Protein AF-A0A955XZY5-F1 (afdb_monomer_lite)

Radius of gyration: 14.45 Å; chains: 1; bounding box: 30×29×42 Å

Foldseek 3Di:
DDPQDPVAVVVVVLLVCVLVVNPVSLVVVCVVCLVLLLVLLVVLCVVVVHDDDSVRSNVVSVVLSVVCPPPSNVVSVPDRPPDHPSVVSSVSSNVSNVVVVVVVD

Sequence (105 aa):
MTCANERYALDLCLIEDCVHGSAQAWAELVSRHELDVFYALRNAFRVHHVHATEDLLSELQAEIFFRLVRNDFRRLRKFDGRCSLKHWLKVVSSNFVIDYLRKKR

pLDDT: mean 92.9, std 11.77, range [37.69, 98.38]

Secondary structure (DSSP, 8-state):
-----GGGHHHHHHHHHHHTT-HHHHHHHHHHHHHHHHHHHHHHHHHTT----HHHHHHHHHHHHHHHHTTTTTTGGG--SSS-HHHHHHHHHHHHHHHHHHHT-

Structure (mmCIF, N/CA/C/O backbone):
data_AF-A0A955XZY5-F1
#
_entry.id   AF-A0A955XZY5-F1
#
loop_
_atom_site.group_PDB
_atom_site.id
_atom_site.type_symbol
_atom_site.label_atom_id
_atom_site.label_alt_id
_atom_site.label_comp_id
_atom_site.label_asym_id
_atom_site.label_entity_id
_atom_site.label_seq_id
_atom_site.pdbx_PDB_ins_code
_atom_site.Cartn_x
_atom_site.Cartn_y
_atom_site.Cartn_z
_atom_site.occupancy
_atom_site.B_iso_or_equiv
_atom_site.auth_seq_id
_atom_site.auth_comp_id
_atom_site.auth_asym_id
_atom_site.auth_atom_id
_atom_site.pdbx_PDB_model_num
ATOM 1 N N . MET A 1 1 ? -17.885 -18.753 15.515 1.00 37.69 1 MET A N 1
ATOM 2 C CA . MET A 1 1 ? -17.137 -17.586 16.022 1.00 37.69 1 MET A CA 1
ATOM 3 C C . MET A 1 1 ? -15.668 -17.991 16.079 1.00 37.69 1 MET A C 1
ATOM 5 O O . MET A 1 1 ? -15.194 -18.469 17.096 1.00 37.69 1 MET A O 1
ATOM 9 N N . THR A 1 2 ? -14.999 -18.003 14.927 1.00 40.59 2 THR A N 1
ATOM 10 C CA . THR A 1 2 ? -13.598 -18.433 14.807 1.00 40.59 2 THR A CA 1
ATOM 11 C C . THR A 1 2 ? -12.702 -17.340 15.363 1.00 40.59 2 THR A C 1
ATOM 13 O O . THR A 1 2 ? -12.831 -16.196 14.935 1.00 40.59 2 THR A O 1
ATOM 16 N N . CYS A 1 3 ? -11.840 -17.699 16.315 1.00 41.38 3 CYS A N 1
ATOM 17 C CA . CYS A 1 3 ? -10.792 -16.859 16.884 1.00 41.38 3 CYS A CA 1
ATOM 18 C C . CYS A 1 3 ? -10.101 -16.062 15.771 1.00 41.38 3 CYS A C 1
ATOM 20 O O . CYS A 1 3 ? -9.369 -16.628 14.957 1.00 41.38 3 CYS A O 1
ATOM 22 N N . ALA A 1 4 ? -10.406 -14.766 15.688 1.00 51.31 4 ALA A N 1
ATOM 23 C CA . ALA A 1 4 ? -9.740 -13.864 14.768 1.00 51.31 4 ALA A CA 1
ATOM 24 C C . ALA A 1 4 ? -8.248 -13.845 15.122 1.00 51.31 4 ALA A C 1
ATOM 26 O O . ALA A 1 4 ? -7.873 -13.865 16.291 1.00 51.31 4 ALA A O 1
ATOM 27 N N . ASN A 1 5 ? -7.408 -13.894 14.098 1.00 60.53 5 ASN A N 1
ATOM 28 C CA . ASN A 1 5 ? -5.977 -14.139 14.183 1.00 60.53 5 ASN A CA 1
ATOM 29 C C . ASN A 1 5 ? -5.262 -13.056 15.026 1.00 60.53 5 ASN A C 1
ATOM 31 O O . ASN A 1 5 ? -4.897 -12.004 14.502 1.00 60.53 5 ASN A O 1
ATOM 35 N N . GLU A 1 6 ? -5.054 -13.306 16.326 1.00 66.88 6 GLU A N 1
ATOM 36 C CA . GLU A 1 6 ? -4.495 -12.340 17.298 1.00 66.88 6 GLU A CA 1
ATOM 37 C C . GLU A 1 6 ? -3.148 -11.749 16.856 1.00 66.88 6 GLU A C 1
ATOM 39 O O . GLU A 1 6 ? -2.823 -10.605 17.169 1.00 66.88 6 GLU A O 1
ATOM 44 N N . ARG A 1 7 ? -2.381 -12.504 16.057 1.00 82.75 7 ARG A N 1
ATOM 45 C CA . ARG A 1 7 ? -1.050 -12.117 15.569 1.00 82.75 7 ARG A CA 1
ATOM 46 C C . ARG A 1 7 ? -1.033 -10.787 14.807 1.00 82.75 7 ARG A C 1
ATOM 48 O O . ARG A 1 7 ? -0.011 -10.107 14.834 1.00 82.75 7 ARG A O 1
ATOM 55 N N . TYR A 1 8 ? -2.127 -10.425 14.135 1.00 91.19 8 TYR A N 1
ATOM 56 C CA . TYR A 1 8 ? -2.237 -9.181 13.362 1.00 91.19 8 TYR A CA 1
ATOM 57 C C . TYR A 1 8 ? -3.440 -8.339 13.799 1.00 91.19 8 TYR A C 1
ATOM 59 O O . TYR A 1 8 ? -3.984 -7.570 13.012 1.00 91.19 8 TYR A O 1
ATOM 67 N N . ALA A 1 9 ? -3.847 -8.459 15.068 1.00 90.38 9 ALA A N 1
ATOM 68 C CA . ALA A 1 9 ? -4.946 -7.677 15.629 1.00 90.38 9 ALA A CA 1
ATOM 69 C C . ALA A 1 9 ? -4.716 -6.161 15.496 1.00 90.38 9 ALA A C 1
ATOM 71 O O . ALA A 1 9 ? -5.649 -5.433 15.185 1.00 90.38 9 ALA A O 1
ATOM 72 N N . LEU A 1 10 ? -3.472 -5.689 15.644 1.00 94.06 10 LEU A N 1
ATOM 73 C CA . LEU A 1 10 ? -3.134 -4.273 15.449 1.00 94.06 10 LEU A CA 1
ATOM 74 C C . LEU A 1 10 ? -3.355 -3.805 14.004 1.00 94.06 10 LEU A C 1
ATOM 76 O O . LEU A 1 10 ? -3.847 -2.699 13.800 1.00 94.06 10 LEU A O 1
ATOM 80 N N . ASP A 1 11 ? -3.027 -4.641 13.014 1.00 95.38 11 ASP A N 1
ATOM 81 C CA . ASP A 1 11 ? -3.280 -4.332 11.601 1.00 95.38 11 ASP A CA 1
ATOM 82 C C . ASP A 1 11 ? -4.791 -4.255 11.332 1.00 95.38 11 ASP A C 1
ATOM 84 O O . ASP A 1 11 ? -5.253 -3.370 10.614 1.00 95.38 11 ASP A O 1
ATOM 88 N N . LEU A 1 12 ? -5.564 -5.168 11.932 1.00 95.06 12 LEU A N 1
ATOM 89 C CA . LEU A 1 12 ? -7.025 -5.179 11.837 1.00 95.06 12 LEU A CA 1
ATOM 90 C C . LEU A 1 12 ? -7.644 -3.932 12.479 1.00 95.06 12 LEU A C 1
ATOM 92 O O . LEU A 1 12 ? -8.477 -3.299 11.839 1.00 95.06 12 LEU A O 1
ATOM 96 N N . CYS A 1 13 ? -7.212 -3.540 13.682 1.00 95.75 13 CYS A N 1
ATOM 97 C CA . CYS A 1 13 ? -7.684 -2.316 14.337 1.00 95.75 13 CYS A CA 1
ATOM 98 C C . CYS A 1 13 ? -7.354 -1.067 13.512 1.00 95.75 13 CYS A C 1
ATOM 100 O O . CYS A 1 13 ? -8.232 -0.245 13.277 1.00 95.75 13 CYS A O 1
ATOM 102 N N . LEU A 1 14 ? -6.121 -0.957 13.004 1.00 96.50 14 LEU A N 1
ATOM 103 C CA . LEU A 1 14 ? -5.714 0.173 12.164 1.00 96.50 14 LEU A CA 1
ATOM 104 C C . LEU A 1 14 ? -6.585 0.287 10.903 1.00 96.50 14 LEU A C 1
ATOM 106 O O . LEU A 1 14 ? -6.972 1.385 10.503 1.00 96.50 14 LEU A O 1
ATOM 110 N N . ILE A 1 15 ? -6.903 -0.845 10.270 1.00 96.00 15 ILE A N 1
ATOM 111 C CA . ILE A 1 15 ? -7.799 -0.884 9.111 1.00 96.00 15 ILE A CA 1
ATOM 112 C C . ILE A 1 15 ? -9.221 -0.502 9.502 1.00 96.00 15 ILE A C 1
ATOM 114 O O . ILE A 1 15 ? -9.851 0.256 8.766 1.00 96.00 15 ILE A O 1
ATOM 118 N N . GLU A 1 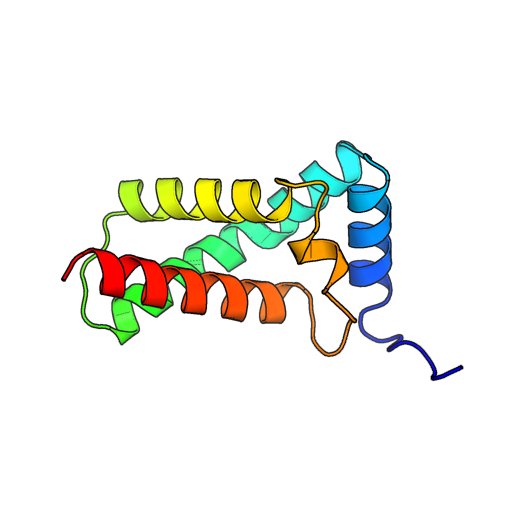16 ? -9.718 -0.999 10.630 1.00 96.31 16 GLU A N 1
ATOM 119 C CA . GLU A 1 16 ? -11.055 -0.675 11.116 1.00 96.31 16 GLU A CA 1
ATOM 120 C C . GLU A 1 16 ? -11.195 0.830 11.373 1.00 96.31 16 GLU A C 1
ATOM 122 O O . GLU A 1 16 ? -12.173 1.440 10.942 1.00 96.31 16 GLU A O 1
ATOM 127 N N . ASP A 1 17 ? -10.184 1.466 11.964 1.00 97.19 17 ASP A N 1
ATOM 128 C CA . ASP A 1 17 ? -10.162 2.915 12.168 1.00 97.19 17 ASP A CA 1
ATOM 129 C C . ASP A 1 17 ? -10.132 3.682 10.835 1.00 97.19 17 ASP A C 1
ATOM 131 O O . ASP A 1 17 ? -10.859 4.666 10.665 1.00 97.19 17 ASP A O 1
ATOM 135 N N . CYS A 1 18 ? -9.342 3.222 9.853 1.00 96.81 18 CYS A N 1
ATOM 136 C CA . CYS A 1 18 ? -9.343 3.803 8.502 1.00 96.81 18 CYS A CA 1
ATOM 137 C C . CYS A 1 18 ? -10.738 3.729 7.874 1.00 96.81 18 CYS A C 1
ATOM 139 O O . CYS A 1 18 ? -11.239 4.705 7.321 1.00 96.81 18 CYS A O 1
ATOM 141 N N . VAL A 1 19 ? -11.364 2.559 7.980 1.00 95.56 19 VAL A N 1
ATOM 142 C CA . VAL A 1 19 ? -12.688 2.251 7.443 1.00 95.56 19 VAL A CA 1
ATOM 143 C C . VAL A 1 19 ? -13.784 3.107 8.089 1.00 95.56 19 VAL A C 1
ATOM 145 O O . VAL A 1 19 ? -14.750 3.462 7.416 1.00 95.56 19 VAL A O 1
ATOM 148 N N . HIS A 1 20 ? -13.618 3.493 9.353 1.00 95.81 20 HIS A N 1
ATOM 149 C CA . HIS A 1 20 ? -14.490 4.445 10.046 1.00 95.81 20 HIS A CA 1
ATOM 150 C C . HIS A 1 20 ? -14.182 5.920 9.735 1.00 95.81 20 HIS A C 1
ATOM 152 O O . HIS A 1 20 ? -14.808 6.815 10.302 1.00 95.81 20 HIS A O 1
ATOM 158 N N . GLY A 1 21 ? -13.251 6.197 8.819 1.00 94.25 21 GLY A N 1
ATOM 159 C CA . GLY A 1 21 ? -12.939 7.548 8.356 1.00 94.25 21 GLY A CA 1
ATOM 160 C C . GLY A 1 21 ? -11.892 8.282 9.194 1.00 94.25 21 GLY A C 1
ATOM 161 O O . GLY A 1 21 ? -11.752 9.498 9.051 1.00 94.25 21 GLY A O 1
ATOM 162 N N . SER A 1 22 ? -11.132 7.586 10.047 1.00 97.31 22 SER A N 1
ATOM 163 C CA . SER A 1 22 ? -10.032 8.206 10.790 1.00 97.31 22 SER A CA 1
ATOM 164 C C . SER A 1 22 ? -8.897 8.607 9.843 1.00 97.31 22 SER A C 1
ATOM 166 O O . SER A 1 22 ? -8.116 7.777 9.371 1.00 97.31 22 SER A O 1
ATOM 168 N N . ALA A 1 23 ? -8.771 9.912 9.588 1.00 95.88 23 ALA A N 1
ATOM 169 C CA . ALA A 1 23 ? -7.683 10.467 8.783 1.00 95.88 23 ALA A CA 1
ATOM 170 C C . ALA A 1 23 ? -6.301 10.195 9.403 1.00 95.88 23 ALA A C 1
ATOM 172 O O . ALA A 1 23 ? -5.327 10.003 8.677 1.00 95.88 23 ALA A O 1
ATOM 173 N N . GLN A 1 24 ? -6.220 10.137 10.737 1.00 98.06 24 GLN A N 1
ATOM 174 C CA . GLN A 1 24 ? -4.991 9.803 11.455 1.00 98.06 24 GLN A CA 1
ATOM 175 C C . GLN A 1 24 ? -4.585 8.346 11.221 1.00 98.06 24 GLN A C 1
ATOM 177 O O . GLN A 1 24 ? -3.430 8.092 10.888 1.00 98.06 24 GLN A O 1
ATOM 182 N N . ALA A 1 25 ? -5.530 7.406 11.330 1.00 97.81 25 ALA A N 1
ATOM 183 C CA . ALA A 1 25 ? -5.269 5.996 11.046 1.00 97.81 25 ALA A CA 1
ATOM 184 C C . ALA A 1 25 ? -4.835 5.797 9.588 1.00 97.81 25 ALA A C 1
ATOM 186 O O . ALA A 1 25 ? -3.906 5.044 9.305 1.00 97.81 25 ALA A O 1
ATOM 187 N N . TRP A 1 26 ? -5.453 6.531 8.657 1.00 97.94 26 TRP A N 1
ATOM 188 C CA . TRP A 1 26 ? -5.047 6.502 7.256 1.00 97.94 26 TRP A CA 1
ATOM 189 C C . TRP A 1 26 ? -3.618 7.020 7.049 1.00 97.94 26 TRP A C 1
ATOM 191 O O . TRP A 1 26 ? -2.818 6.356 6.389 1.00 97.94 26 TRP A O 1
ATOM 201 N N . ALA A 1 27 ? -3.273 8.170 7.632 1.00 98.12 27 ALA A N 1
ATOM 202 C CA . ALA A 1 27 ? -1.920 8.720 7.557 1.00 98.12 27 ALA A CA 1
ATOM 203 C C . ALA A 1 27 ? -0.881 7.757 8.155 1.00 98.12 27 ALA A C 1
ATOM 205 O O . ALA A 1 27 ? 0.191 7.559 7.584 1.00 98.12 27 ALA A O 1
ATOM 206 N N . GLU A 1 28 ? -1.225 7.107 9.266 1.00 98.19 28 GLU A N 1
ATOM 207 C CA . GLU A 1 28 ? -0.399 6.086 9.895 1.00 98.19 28 GLU A CA 1
ATOM 208 C C . GLU A 1 28 ? -0.216 4.851 9.003 1.00 98.19 28 GLU A C 1
ATOM 210 O O . GLU A 1 28 ? 0.912 4.394 8.819 1.00 98.19 28 GLU A O 1
ATOM 215 N N . LEU A 1 29 ? -1.288 4.332 8.398 1.00 97.81 29 LEU A N 1
ATOM 216 C CA . LEU A 1 29 ? -1.221 3.205 7.466 1.00 97.81 29 LEU A CA 1
ATOM 217 C C . LEU A 1 29 ? -0.313 3.522 6.275 1.00 97.81 29 LEU A C 1
ATOM 219 O O . LEU A 1 29 ? 0.522 2.692 5.906 1.00 97.81 29 LEU A O 1
ATOM 223 N N . VAL A 1 30 ? -0.456 4.714 5.687 1.00 98.00 30 VAL A N 1
ATOM 224 C CA . VAL A 1 30 ? 0.384 5.162 4.569 1.00 98.00 30 VAL A CA 1
ATOM 225 C C . VAL A 1 30 ? 1.842 5.263 5.010 1.00 98.00 30 VAL A C 1
ATOM 227 O O . VAL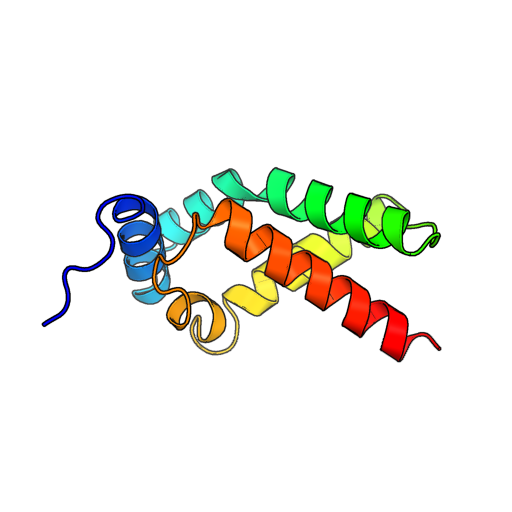 A 1 30 ? 2.691 4.610 4.410 1.00 98.00 30 VAL A O 1
ATOM 230 N N . SER A 1 31 ? 2.135 5.991 6.091 1.00 97.94 31 SER A N 1
ATOM 231 C CA . SER A 1 31 ? 3.507 6.181 6.585 1.00 97.94 31 SER A CA 1
ATOM 232 C C . SER A 1 31 ? 4.195 4.858 6.942 1.00 97.94 31 SER A C 1
ATOM 234 O O . SER A 1 31 ? 5.359 4.649 6.608 1.00 97.94 31 SER A O 1
ATOM 236 N N . ARG A 1 32 ? 3.472 3.912 7.556 1.00 97.38 32 ARG A N 1
ATOM 237 C CA . ARG A 1 32 ? 4.017 2.593 7.914 1.00 97.38 32 ARG A CA 1
ATOM 238 C C . ARG A 1 32 ? 4.380 1.737 6.700 1.00 97.38 32 ARG A C 1
ATOM 240 O O . ARG A 1 32 ? 5.250 0.875 6.816 1.00 97.38 32 ARG A O 1
ATOM 247 N N . HIS A 1 33 ? 3.716 1.931 5.560 1.00 97.88 33 HIS A N 1
ATOM 248 C CA . HIS A 1 33 ? 3.798 1.002 4.429 1.00 97.88 33 HIS A CA 1
ATOM 249 C C . HIS A 1 33 ? 4.207 1.626 3.097 1.00 97.88 33 HIS A C 1
ATOM 251 O O . HIS A 1 33 ? 4.319 0.899 2.108 1.00 97.88 33 HIS A O 1
ATOM 257 N N . GLU A 1 34 ? 4.474 2.929 3.035 1.00 97.31 34 GLU A N 1
ATOM 258 C CA . GLU A 1 34 ? 4.880 3.598 1.799 1.00 97.31 34 GLU A CA 1
ATOM 259 C C . GLU A 1 34 ? 6.116 2.930 1.180 1.00 97.31 34 GLU A C 1
ATOM 261 O O . GLU A 1 34 ? 6.070 2.499 0.024 1.00 97.31 34 GLU A O 1
ATOM 266 N N . LEU A 1 35 ? 7.169 2.709 1.970 1.00 97.19 35 LEU A N 1
ATOM 267 C CA . LEU A 1 35 ? 8.391 2.058 1.504 1.00 97.19 35 LEU A CA 1
ATOM 268 C C . LEU A 1 35 ? 8.152 0.589 1.137 1.00 97.19 35 LEU A C 1
ATOM 270 O O . LEU A 1 35 ? 8.681 0.108 0.137 1.00 97.19 35 LEU A O 1
ATOM 274 N N . ASP A 1 36 ? 7.325 -0.128 1.901 1.00 97.44 36 ASP A N 1
ATOM 275 C CA . ASP A 1 36 ? 6.995 -1.527 1.611 1.00 97.44 36 ASP A CA 1
ATOM 276 C C . ASP A 1 36 ? 6.312 -1.673 0.244 1.00 97.44 36 ASP A C 1
ATOM 278 O O . ASP A 1 36 ? 6.674 -2.550 -0.548 1.00 97.44 36 ASP A O 1
ATOM 282 N N . VAL A 1 37 ? 5.346 -0.798 -0.049 1.00 98.31 37 VAL A N 1
ATOM 283 C CA . VAL A 1 37 ? 4.637 -0.759 -1.333 1.00 98.31 37 VAL A CA 1
ATOM 284 C C . VAL A 1 37 ? 5.600 -0.397 -2.459 1.00 98.31 37 VAL A C 1
ATOM 286 O O . VAL A 1 37 ? 5.604 -1.073 -3.491 1.00 98.31 37 VAL A O 1
ATOM 289 N N . PHE A 1 38 ? 6.448 0.610 -2.251 1.00 98.38 38 PHE A N 1
ATOM 290 C CA . PHE A 1 38 ? 7.437 1.054 -3.229 1.00 98.38 38 PHE A CA 1
ATOM 291 C C . PHE A 1 38 ? 8.428 -0.058 -3.600 1.00 98.38 38 PHE A C 1
ATOM 293 O O . PHE A 1 38 ? 8.607 -0.388 -4.776 1.00 98.38 38 PHE A O 1
ATOM 300 N N . TYR A 1 39 ? 9.024 -0.723 -2.606 1.00 97.88 39 TYR A N 1
ATOM 301 C CA . TYR A 1 39 ? 9.943 -1.834 -2.851 1.00 97.88 39 TYR A CA 1
ATOM 302 C C . TYR A 1 39 ? 9.240 -3.049 -3.464 1.00 97.88 39 TYR A C 1
ATOM 304 O O . TYR A 1 39 ? 9.836 -3.748 -4.290 1.00 97.88 39 TYR A O 1
ATOM 312 N N . ALA A 1 40 ? 7.976 -3.304 -3.111 1.00 98.12 40 ALA A N 1
ATOM 313 C CA . ALA A 1 40 ? 7.188 -4.359 -3.738 1.00 98.12 40 ALA A CA 1
ATOM 314 C C . ALA A 1 40 ? 6.952 -4.085 -5.231 1.00 98.12 40 ALA A C 1
ATOM 316 O O . ALA A 1 40 ? 7.158 -4.990 -6.042 1.00 98.12 40 ALA A O 1
ATOM 317 N N . LEU A 1 41 ? 6.593 -2.848 -5.597 1.00 98.31 41 LEU A N 1
ATOM 318 C CA . LEU A 1 41 ? 6.467 -2.411 -6.991 1.00 98.31 41 LEU A CA 1
ATOM 319 C C . LEU A 1 41 ? 7.784 -2.605 -7.745 1.00 98.31 41 LEU A C 1
ATOM 321 O O . LEU A 1 41 ? 7.827 -3.324 -8.746 1.00 98.31 41 LEU A O 1
ATOM 325 N N . ARG A 1 42 ? 8.876 -2.031 -7.225 1.00 98.38 42 ARG A N 1
ATOM 326 C CA . ARG A 1 42 ? 10.210 -2.121 -7.831 1.00 98.38 42 ARG A CA 1
ATOM 327 C C . ARG A 1 42 ? 10.634 -3.570 -8.058 1.00 98.38 42 ARG A C 1
ATOM 329 O O . ARG A 1 42 ? 11.117 -3.924 -9.133 1.00 98.38 42 ARG A O 1
ATOM 336 N N . ASN A 1 43 ? 10.429 -4.430 -7.060 1.00 98.12 43 ASN A N 1
ATOM 337 C CA . ASN A 1 43 ? 10.758 -5.844 -7.182 1.00 98.12 43 ASN A CA 1
ATOM 338 C C . ASN A 1 43 ? 9.863 -6.571 -8.199 1.00 98.12 43 ASN A C 1
ATOM 340 O O . ASN A 1 43 ? 10.370 -7.419 -8.928 1.00 98.12 43 ASN A O 1
ATOM 344 N N . ALA A 1 44 ? 8.570 -6.251 -8.277 1.00 97.94 44 ALA A N 1
ATOM 345 C CA . ALA A 1 44 ? 7.668 -6.857 -9.255 1.00 97.94 44 ALA A CA 1
ATOM 346 C C . ALA A 1 44 ? 8.086 -6.522 -10.698 1.00 97.94 44 ALA A C 1
ATOM 348 O O . ALA A 1 44 ? 8.208 -7.430 -11.517 1.00 97.94 44 ALA A O 1
ATOM 349 N N . PHE A 1 45 ? 8.414 -5.260 -10.998 1.00 98.12 45 PHE A N 1
ATOM 350 C CA . PHE A 1 45 ? 8.964 -4.876 -12.307 1.00 98.12 45 PHE A CA 1
ATOM 351 C C . PHE A 1 45 ? 10.262 -5.622 -12.635 1.00 98.12 45 PHE A C 1
ATOM 353 O O . PHE A 1 45 ? 10.401 -6.179 -13.726 1.00 98.12 45 PHE A O 1
ATOM 360 N N . ARG A 1 46 ? 11.179 -5.707 -11.660 1.00 97.62 46 ARG A N 1
ATOM 361 C CA . ARG A 1 46 ? 12.454 -6.422 -11.802 1.00 97.62 46 ARG A CA 1
ATOM 362 C C . ARG A 1 46 ? 12.259 -7.901 -12.147 1.00 97.62 46 ARG A C 1
ATOM 364 O O . ARG A 1 46 ? 12.943 -8.400 -13.033 1.00 97.62 46 ARG A O 1
ATOM 371 N N . VAL A 1 47 ? 11.333 -8.592 -11.475 1.00 97.38 47 VAL A N 1
ATOM 372 C CA . VAL A 1 47 ? 11.014 -10.012 -11.737 1.00 97.38 47 VAL A CA 1
ATOM 373 C C . VAL A 1 47 ? 10.442 -10.220 -13.142 1.00 97.38 47 VAL A C 1
ATOM 375 O O . VAL A 1 47 ? 10.653 -11.269 -13.739 1.00 97.38 47 VAL A O 1
ATOM 378 N N . HIS A 1 48 ? 9.765 -9.217 -13.699 1.00 96.44 48 HIS A N 1
ATOM 379 C CA . HIS A 1 48 ? 9.251 -9.254 -15.068 1.00 96.44 48 HIS A 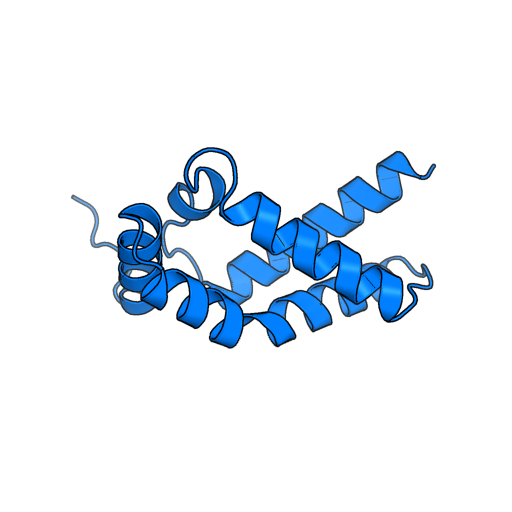CA 1
ATOM 380 C C . HIS A 1 48 ? 10.232 -8.718 -16.120 1.00 96.44 48 HIS A C 1
ATOM 382 O O . HIS A 1 48 ? 9.848 -8.597 -17.282 1.00 96.44 48 HIS A O 1
ATOM 388 N N . HIS A 1 49 ? 11.479 -8.414 -15.742 1.00 96.50 49 HIS A N 1
ATOM 389 C CA . HIS A 1 49 ? 12.510 -7.864 -16.630 1.00 96.50 49 HIS A CA 1
ATOM 390 C C . HIS A 1 49 ? 12.084 -6.574 -17.353 1.00 96.50 49 HIS A C 1
ATOM 392 O O . HIS A 1 49 ? 12.542 -6.291 -18.458 1.00 96.50 49 HIS A O 1
ATOM 398 N N . VAL A 1 50 ? 11.212 -5.776 -16.729 1.00 96.56 50 VAL A N 1
ATOM 399 C CA . VAL A 1 50 ? 10.774 -4.480 -17.256 1.00 96.56 50 VAL A CA 1
ATOM 400 C C . VAL A 1 50 ? 11.431 -3.374 -16.446 1.00 96.56 50 VAL A C 1
ATOM 402 O O . VAL A 1 50 ? 11.367 -3.369 -15.217 1.00 96.56 50 VAL A O 1
ATOM 405 N N . HIS A 1 51 ? 12.056 -2.423 -17.136 1.00 95.50 51 HIS A N 1
ATOM 406 C CA . HIS A 1 51 ? 12.589 -1.231 -16.493 1.00 95.50 51 HIS A CA 1
ATOM 407 C C . HIS A 1 51 ? 11.444 -0.293 -16.085 1.00 95.50 51 HIS A C 1
ATOM 409 O O . HIS A 1 51 ? 10.588 0.038 -16.905 1.00 95.50 51 HIS A O 1
ATOM 415 N N . ALA A 1 52 ? 11.441 0.139 -14.825 1.00 96.62 52 ALA A N 1
ATOM 416 C CA . ALA A 1 52 ? 10.545 1.164 -14.307 1.00 96.62 52 ALA A CA 1
ATOM 417 C C . ALA A 1 52 ? 11.385 2.298 -13.721 1.00 96.62 52 ALA A C 1
ATOM 419 O O . ALA A 1 52 ? 12.308 2.042 -12.946 1.00 96.62 52 ALA A O 1
ATOM 420 N N . THR A 1 53 ? 11.068 3.531 -14.112 1.00 97.81 53 THR A N 1
ATOM 421 C CA . THR A 1 53 ? 11.692 4.734 -13.559 1.00 97.81 53 THR A CA 1
ATOM 422 C C . THR A 1 53 ? 11.166 5.002 -12.151 1.00 97.81 53 THR A C 1
ATOM 424 O O . THR A 1 53 ? 10.066 4.571 -11.803 1.00 97.81 53 THR A O 1
ATOM 427 N N . GLU A 1 54 ? 11.930 5.735 -11.343 1.00 97.00 54 GLU A N 1
ATOM 428 C CA . GLU A 1 54 ? 11.508 6.102 -9.984 1.00 97.00 54 GLU A CA 1
ATOM 429 C C . GLU A 1 54 ? 10.235 6.973 -9.995 1.00 97.00 54 GLU A C 1
ATOM 431 O O . GLU A 1 54 ? 9.354 6.787 -9.153 1.00 97.00 54 GLU A O 1
ATOM 436 N N . ASP A 1 55 ? 10.071 7.837 -11.004 1.00 98.12 55 ASP A N 1
ATOM 437 C CA . ASP A 1 55 ? 8.8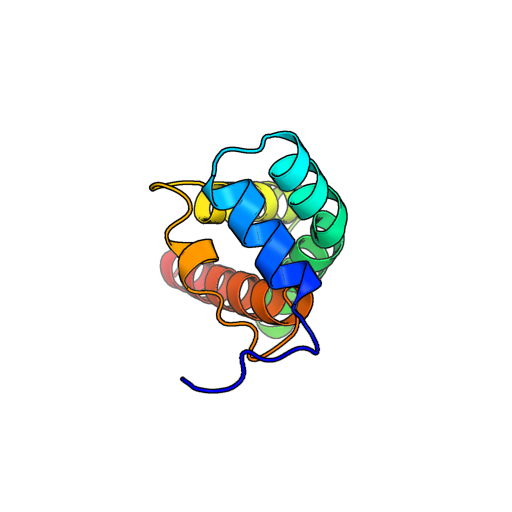47 8.627 -11.201 1.00 98.12 55 ASP A CA 1
ATOM 438 C C . ASP A 1 55 ? 7.631 7.725 -11.426 1.00 98.12 55 ASP A C 1
ATOM 440 O O . ASP A 1 55 ? 6.608 7.875 -10.760 1.00 98.12 55 ASP A O 1
ATOM 444 N N . LEU A 1 56 ? 7.762 6.723 -12.305 1.00 97.50 56 LEU A N 1
ATOM 445 C CA . LEU A 1 56 ? 6.692 5.759 -12.545 1.00 97.50 56 LEU A CA 1
ATOM 446 C C . LEU A 1 56 ? 6.379 4.962 -11.274 1.00 97.50 56 LEU A C 1
ATOM 448 O O . LEU A 1 56 ? 5.214 4.736 -10.962 1.00 97.50 56 LEU A O 1
ATOM 452 N N . LEU A 1 57 ? 7.395 4.520 -10.530 1.00 98.25 57 LEU A N 1
ATOM 453 C CA . LEU A 1 57 ? 7.183 3.780 -9.284 1.00 98.25 57 LEU A CA 1
ATOM 454 C C . LEU A 1 57 ? 6.414 4.617 -8.256 1.00 98.25 57 LEU A C 1
ATOM 456 O O . LEU A 1 57 ? 5.482 4.099 -7.641 1.00 98.25 57 LEU A O 1
ATOM 460 N N . SER A 1 58 ? 6.757 5.897 -8.127 1.00 97.44 58 SER A N 1
ATOM 461 C CA . SER A 1 58 ? 6.081 6.850 -7.239 1.00 97.44 58 SER A CA 1
ATOM 462 C C . SER A 1 58 ? 4.626 7.084 -7.662 1.00 97.44 58 SER A C 1
ATOM 464 O O . SER A 1 58 ? 3.712 7.063 -6.836 1.00 97.44 58 SER A O 1
ATOM 466 N N . GLU A 1 59 ? 4.378 7.217 -8.965 1.00 97.88 59 GLU A N 1
ATOM 467 C CA . GLU A 1 59 ? 3.035 7.396 -9.522 1.00 97.88 59 GLU A CA 1
ATOM 468 C C . GLU A 1 59 ? 2.146 6.162 -9.271 1.00 97.88 59 GLU A C 1
ATOM 470 O O . GLU A 1 59 ? 1.005 6.268 -8.813 1.00 97.88 59 GLU A O 1
ATOM 475 N N . LEU A 1 60 ? 2.687 4.957 -9.489 1.00 98.00 60 LEU A N 1
ATOM 476 C CA . LEU A 1 60 ? 1.968 3.708 -9.229 1.00 98.00 60 LEU A CA 1
ATOM 477 C C . LEU A 1 60 ? 1.766 3.445 -7.732 1.00 98.00 60 LEU A C 1
ATOM 479 O O . LEU A 1 60 ? 0.754 2.856 -7.350 1.00 98.00 60 LEU A O 1
ATOM 483 N N . GLN A 1 61 ? 2.698 3.873 -6.881 1.00 98.31 61 GLN A N 1
ATOM 484 C CA . GLN A 1 61 ? 2.559 3.801 -5.427 1.00 98.31 61 GLN A CA 1
ATOM 485 C C . GLN A 1 61 ? 1.369 4.646 -4.957 1.00 98.31 61 GLN A C 1
ATOM 487 O O . GLN A 1 61 ? 0.509 4.135 -4.233 1.00 98.31 61 GLN A O 1
ATOM 492 N N . ALA A 1 62 ? 1.271 5.897 -5.417 1.00 97.56 62 ALA A N 1
ATOM 493 C CA . ALA A 1 62 ? 0.138 6.771 -5.122 1.00 97.56 62 ALA A CA 1
ATOM 494 C C . ALA A 1 62 ? -1.188 6.163 -5.614 1.00 97.56 62 ALA A C 1
ATOM 496 O O . ALA A 1 62 ? -2.166 6.111 -4.866 1.00 97.56 62 ALA A O 1
ATOM 497 N N . GLU A 1 63 ? -1.207 5.610 -6.829 1.00 97.56 63 GLU A N 1
ATOM 498 C CA . GLU A 1 63 ? -2.383 4.926 -7.379 1.00 97.56 63 GLU A CA 1
ATOM 499 C C . GLU A 1 63 ? -2.773 3.680 -6.559 1.00 97.56 63 GLU A C 1
ATOM 501 O O . GLU A 1 63 ? -3.962 3.392 -6.403 1.00 97.56 63 GLU A O 1
ATOM 506 N N . ILE A 1 64 ? -1.822 2.932 -5.987 1.00 97.19 64 ILE A N 1
ATOM 507 C CA . ILE A 1 64 ? -2.137 1.818 -5.079 1.00 97.19 64 ILE A CA 1
ATOM 508 C C . ILE A 1 64 ? -2.858 2.327 -3.833 1.00 97.19 64 ILE A C 1
ATOM 510 O O . ILE A 1 64 ? -3.932 1.810 -3.522 1.00 97.19 64 ILE A O 1
ATOM 514 N N . PHE A 1 65 ? -2.320 3.338 -3.146 1.00 97.62 65 PHE A N 1
ATOM 515 C CA . PHE A 1 65 ? -2.971 3.893 -1.957 1.00 97.62 65 PHE A CA 1
ATOM 516 C C . PHE A 1 65 ? -4.340 4.485 -2.290 1.00 97.62 65 PHE A C 1
ATOM 518 O O . PHE A 1 65 ? -5.317 4.180 -1.605 1.00 97.62 65 PHE A O 1
ATOM 525 N N . PHE A 1 66 ? -4.461 5.205 -3.408 1.00 96.62 66 PHE A N 1
ATOM 526 C CA . PHE A 1 66 ? -5.751 5.671 -3.911 1.00 96.62 66 PHE A CA 1
ATOM 527 C C . PHE A 1 66 ? -6.734 4.511 -4.130 1.00 96.62 66 PHE A C 1
ATOM 529 O O . PHE A 1 66 ? -7.897 4.582 -3.732 1.00 96.62 66 PHE A O 1
ATOM 536 N N . ARG A 1 67 ? -6.282 3.384 -4.695 1.00 94.94 67 ARG A N 1
ATOM 537 C CA . ARG A 1 67 ? -7.114 2.181 -4.869 1.00 94.94 67 ARG A CA 1
ATOM 538 C C . ARG A 1 67 ? -7.534 1.511 -3.569 1.00 94.94 67 ARG A C 1
ATOM 540 O O . ARG A 1 67 ? -8.541 0.797 -3.590 1.00 94.94 67 ARG A O 1
ATOM 547 N N . LEU A 1 68 ? -6.768 1.675 -2.495 1.00 95.31 68 LEU A N 1
ATOM 548 C CA . LEU A 1 68 ? -7.111 1.144 -1.180 1.00 95.31 68 LEU A CA 1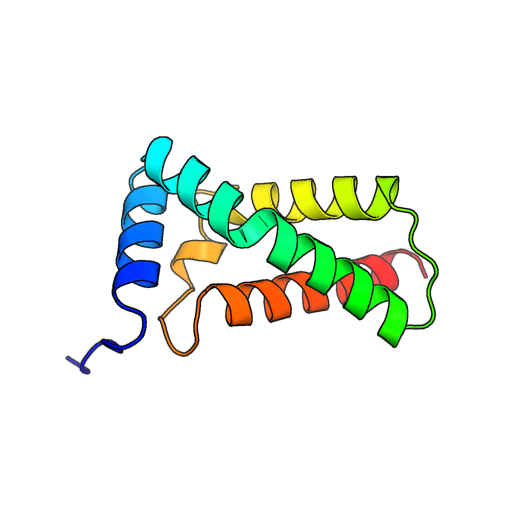
ATOM 549 C C . LEU A 1 68 ? -8.243 1.945 -0.536 1.00 95.31 68 LEU A C 1
ATOM 551 O O . LEU A 1 68 ? -9.147 1.316 0.007 1.00 95.31 68 LEU A O 1
ATOM 555 N N . VAL A 1 69 ? -8.228 3.278 -0.656 1.00 94.56 69 VAL A N 1
ATOM 556 C CA . VAL A 1 69 ? -9.254 4.170 -0.077 1.00 94.56 69 VAL A CA 1
ATOM 557 C C . VAL A 1 69 ? -10.495 4.338 -0.957 1.00 94.56 69 VAL A C 1
ATOM 559 O O . VAL A 1 69 ? -11.612 4.421 -0.443 1.00 94.56 69 VAL A O 1
ATOM 562 N N . ARG A 1 70 ? -10.347 4.346 -2.288 1.00 92.94 70 ARG A N 1
ATOM 563 C CA . ARG A 1 70 ? -11.482 4.558 -3.200 1.00 92.94 70 ARG A CA 1
ATOM 564 C C . ARG A 1 70 ? -12.572 3.501 -2.999 1.00 92.94 70 ARG A C 1
ATOM 566 O O . ARG A 1 70 ? -12.288 2.329 -2.739 1.00 92.94 70 ARG A O 1
ATOM 573 N N . ASN A 1 71 ? -13.817 3.884 -3.270 1.00 91.94 71 ASN A N 1
ATOM 574 C CA . ASN A 1 71 ? -14.999 3.043 -3.058 1.00 91.94 71 ASN A CA 1
ATOM 575 C C . ASN A 1 71 ? -15.142 2.584 -1.597 1.00 91.94 71 ASN A C 1
ATOM 577 O O . ASN A 1 71 ? -15.346 1.392 -1.360 1.00 91.94 71 ASN A O 1
ATOM 581 N N . ASP A 1 72 ? -15.014 3.519 -0.653 1.00 88.31 72 ASP A N 1
ATOM 582 C CA . ASP A 1 72 ? -15.222 3.288 0.783 1.00 88.31 72 ASP A CA 1
ATOM 583 C C . ASP A 1 72 ? -14.374 2.133 1.343 1.00 88.31 72 ASP A C 1
ATOM 585 O O . ASP A 1 72 ? -14.871 1.144 1.889 1.00 88.31 72 ASP A O 1
ATOM 589 N N . PHE A 1 73 ? -13.062 2.202 1.101 1.00 94.06 73 PHE A N 1
ATOM 590 C CA . PHE A 1 73 ? -12.095 1.232 1.618 1.00 94.06 73 PHE A CA 1
ATOM 591 C C . PHE A 1 73 ? -12.393 -0.237 1.259 1.00 94.06 73 PHE A C 1
ATOM 593 O O . PHE A 1 73 ? -11.888 -1.160 1.901 1.00 94.06 73 PHE A O 1
ATOM 600 N N . ARG A 1 74 ? -13.177 -0.501 0.198 1.00 93.06 74 ARG A N 1
ATOM 601 C CA . ARG A 1 74 ? -13.644 -1.851 -0.186 1.00 93.06 74 ARG A CA 1
ATOM 602 C C . ARG A 1 74 ? -12.525 -2.890 -0.271 1.00 93.06 74 ARG A C 1
ATOM 604 O O . ARG A 1 74 ? -12.778 -4.073 -0.056 1.00 93.06 74 ARG A O 1
ATOM 611 N N . ARG A 1 75 ? -11.309 -2.489 -0.656 1.00 92.25 75 ARG A N 1
ATOM 612 C CA . ARG A 1 75 ? -10.151 -3.396 -0.698 1.00 92.25 75 ARG A CA 1
ATOM 613 C C . ARG A 1 75 ? -9.591 -3.685 0.691 1.00 92.25 75 ARG A C 1
ATOM 615 O O . ARG A 1 75 ? -9.324 -4.851 0.959 1.00 92.25 75 ARG A O 1
ATOM 622 N N . LEU A 1 76 ? -9.445 -2.672 1.545 1.00 92.88 76 LEU A N 1
ATOM 623 C CA . LEU A 1 76 ? -8.978 -2.860 2.921 1.00 92.88 76 LEU A CA 1
ATOM 624 C C . LEU A 1 76 ? -9.966 -3.683 3.747 1.00 92.88 76 LEU A C 1
ATOM 626 O O . LEU A 1 76 ? -9.538 -4.592 4.442 1.00 92.88 76 LEU A O 1
ATOM 630 N N . ARG A 1 77 ? -11.279 -3.484 3.566 1.00 93.38 77 ARG A N 1
ATOM 631 C CA . ARG A 1 77 ? -12.330 -4.294 4.218 1.00 93.38 77 ARG A CA 1
ATOM 632 C C . ARG A 1 77 ? -12.244 -5.802 3.923 1.00 93.38 77 ARG A C 1
ATOM 634 O O . ARG A 1 77 ? -12.898 -6.593 4.589 1.00 93.38 77 ARG A O 1
ATOM 641 N N . LYS A 1 78 ? -11.493 -6.216 2.894 1.00 91.69 78 LYS A N 1
ATOM 642 C CA . LYS A 1 78 ? -11.262 -7.635 2.561 1.00 91.69 78 LYS A CA 1
ATOM 643 C C . LYS A 1 78 ? -10.041 -8.230 3.258 1.00 91.69 78 LYS A C 1
ATOM 645 O O . LYS A 1 78 ? -9.799 -9.426 3.107 1.00 91.69 78 LYS A O 1
ATOM 650 N N . PHE A 1 79 ? -9.233 -7.415 3.929 1.00 93.38 79 PHE A N 1
ATOM 651 C CA . PHE A 1 79 ? -8.143 -7.918 4.745 1.00 93.38 79 PHE A CA 1
ATOM 652 C C . PHE A 1 79 ? -8.727 -8.619 5.973 1.00 93.38 79 PHE A C 1
ATOM 654 O O . PHE A 1 79 ? -9.541 -8.053 6.692 1.00 93.38 79 PHE A O 1
ATOM 661 N N . ASP A 1 80 ? -8.321 -9.865 6.190 1.00 90.94 80 ASP A N 1
ATOM 662 C CA . ASP A 1 80 ? -8.864 -10.745 7.230 1.00 90.94 80 ASP A CA 1
ATOM 663 C C . ASP A 1 80 ? -7.791 -11.228 8.215 1.00 90.94 80 ASP A C 1
ATOM 665 O O . ASP A 1 80 ? -8.011 -12.162 8.986 1.00 90.94 80 ASP A O 1
ATOM 669 N N . GLY A 1 81 ? -6.603 -10.618 8.175 1.00 92.44 81 GLY A N 1
ATOM 670 C CA . GLY A 1 81 ? -5.516 -10.941 9.089 1.00 92.44 81 GLY A CA 1
ATOM 671 C C . GLY A 1 81 ? -4.911 -12.329 8.888 1.00 92.44 81 GLY A C 1
ATOM 672 O O . GLY A 1 81 ? -4.237 -12.812 9.788 1.00 92.44 81 GLY A O 1
ATOM 673 N N . ARG A 1 82 ? -5.095 -13.013 7.746 1.00 90.56 82 ARG A N 1
ATOM 674 C CA . ARG A 1 82 ? -4.398 -14.294 7.467 1.00 90.56 82 ARG A CA 1
ATOM 675 C C . ARG A 1 82 ? -2.875 -14.156 7.325 1.00 90.56 82 ARG A C 1
ATOM 677 O O . ARG A 1 82 ? -2.151 -15.137 7.469 1.00 90.56 82 ARG A O 1
ATOM 684 N N . CYS A 1 83 ? -2.388 -12.950 7.055 1.00 93.19 83 CYS A N 1
ATOM 685 C CA . CYS A 1 83 ? -0.977 -12.574 7.045 1.00 93.19 83 CYS A CA 1
ATOM 686 C C . CYS A 1 83 ? -0.829 -11.121 7.523 1.00 93.19 83 CYS A C 1
ATOM 688 O O . CYS A 1 83 ? -1.835 -10.443 7.726 1.00 93.19 83 CYS A O 1
ATOM 690 N N . SER A 1 84 ? 0.407 -10.642 7.702 1.00 94.38 84 SER A N 1
ATOM 691 C CA . SER A 1 84 ? 0.628 -9.233 8.048 1.00 94.38 84 SER A CA 1
ATOM 692 C C . SER A 1 84 ? 0.136 -8.312 6.938 1.00 94.38 84 SER A C 1
ATOM 694 O O . SER A 1 84 ? 0.225 -8.655 5.751 1.00 94.38 84 SER A O 1
ATOM 696 N N . LEU A 1 85 ? -0.294 -7.106 7.305 1.00 95.56 85 LEU A N 1
ATOM 697 C CA . LEU A 1 85 ? -0.709 -6.091 6.339 1.00 95.56 85 LEU A CA 1
ATOM 698 C C . LEU A 1 85 ? 0.399 -5.795 5.323 1.00 95.56 85 LEU A C 1
ATOM 700 O O . LEU A 1 85 ? 0.147 -5.758 4.121 1.00 95.56 85 LEU A O 1
ATOM 704 N N . LYS A 1 86 ? 1.656 -5.726 5.777 1.00 95.81 86 LYS A N 1
ATOM 705 C CA . LYS A 1 86 ? 2.841 -5.616 4.910 1.00 95.81 86 LYS A CA 1
ATOM 706 C C . LYS A 1 86 ? 2.897 -6.707 3.834 1.00 95.81 86 LYS A C 1
ATOM 708 O O . LYS A 1 86 ? 3.133 -6.415 2.661 1.00 95.81 86 LYS A O 1
ATOM 713 N N . HIS A 1 87 ? 2.715 -7.974 4.213 1.00 96.62 87 HIS A N 1
ATOM 714 C CA . HIS A 1 87 ? 2.770 -9.078 3.253 1.00 96.62 87 HIS A CA 1
ATOM 715 C C . HIS A 1 87 ? 1.593 -9.021 2.278 1.00 96.62 87 HIS A C 1
ATOM 717 O O . HIS A 1 87 ? 1.772 -9.206 1.073 1.00 96.62 87 HIS A O 1
ATOM 723 N N . TRP A 1 88 ? 0.400 -8.719 2.784 1.00 96.94 88 TRP A N 1
ATOM 724 C CA . TRP A 1 88 ? -0.782 -8.538 1.954 1.00 96.94 88 TRP A CA 1
ATOM 725 C C . TRP A 1 88 ? -0.600 -7.399 0.940 1.00 96.94 88 TRP A C 1
ATOM 727 O O . TRP A 1 88 ? -0.835 -7.601 -0.252 1.00 96.94 88 TRP A O 1
ATOM 737 N N . LEU A 1 89 ? -0.082 -6.244 1.368 1.00 97.56 89 LEU A N 1
ATOM 738 C CA . LEU A 1 89 ? 0.226 -5.108 0.496 1.00 97.56 89 LEU A CA 1
ATOM 739 C C . LEU A 1 89 ? 1.251 -5.477 -0.573 1.00 97.56 89 LEU A C 1
ATOM 741 O O . LEU A 1 89 ? 1.052 -5.149 -1.737 1.00 97.56 89 LEU A O 1
ATOM 745 N N . LYS A 1 90 ? 2.293 -6.243 -0.230 1.00 97.56 90 LYS A N 1
ATOM 746 C CA . LYS A 1 90 ? 3.251 -6.756 -1.221 1.00 97.56 90 LYS A CA 1
ATOM 747 C C . LYS A 1 90 ? 2.564 -7.570 -2.324 1.00 97.56 90 LYS A C 1
ATOM 749 O O . LYS A 1 90 ? 2.893 -7.402 -3.502 1.00 97.56 90 LYS A O 1
ATOM 754 N N . VAL A 1 91 ? 1.614 -8.439 -1.967 1.00 96.75 91 VAL A N 1
ATOM 755 C CA . VAL A 1 91 ? 0.827 -9.223 -2.936 1.00 96.75 91 VAL A CA 1
ATOM 756 C C . VAL A 1 91 ? -0.070 -8.310 -3.775 1.00 96.75 91 VAL A C 1
ATOM 758 O O . VAL A 1 91 ? -0.102 -8.443 -4.999 1.00 96.75 91 VAL A O 1
ATOM 761 N N . VAL A 1 92 ? -0.752 -7.346 -3.148 1.00 96.62 92 VAL A N 1
ATOM 762 C CA . VAL A 1 92 ? -1.582 -6.351 -3.846 1.00 96.62 92 VAL A CA 1
ATOM 763 C C . VAL A 1 92 ? -0.757 -5.556 -4.862 1.00 96.62 92 VAL A C 1
ATOM 765 O O . VAL A 1 92 ? -1.173 -5.461 -6.018 1.00 96.62 92 VAL A O 1
ATOM 768 N N . SER A 1 93 ? 0.419 -5.054 -4.477 1.00 97.81 93 SER A N 1
ATOM 769 C CA . SER A 1 93 ? 1.329 -4.310 -5.355 1.00 97.81 93 SER A CA 1
ATOM 770 C C . SER A 1 93 ? 1.858 -5.161 -6.507 1.00 97.81 93 SER A C 1
ATOM 772 O O . SER A 1 93 ? 1.907 -4.703 -7.645 1.00 97.81 93 SER A O 1
ATOM 774 N N . SER A 1 94 ? 2.207 -6.422 -6.244 1.00 97.50 94 SER A N 1
ATOM 775 C CA . SER A 1 94 ? 2.699 -7.333 -7.287 1.00 97.50 94 SER A CA 1
ATOM 776 C C . SER A 1 94 ? 1.616 -7.620 -8.332 1.00 97.50 94 SER A C 1
ATOM 778 O O . SER A 1 94 ? 1.861 -7.499 -9.531 1.00 97.50 94 SER A O 1
ATOM 780 N N . ASN A 1 95 ? 0.391 -7.922 -7.887 1.00 96.81 95 ASN A N 1
ATOM 781 C CA . ASN A 1 95 ? -0.750 -8.137 -8.781 1.00 96.81 95 ASN A CA 1
ATOM 782 C C . ASN A 1 95 ? -1.096 -6.877 -9.582 1.00 96.81 95 ASN A C 1
ATOM 784 O O . ASN A 1 95 ? -1.400 -6.958 -10.769 1.00 96.81 95 ASN A O 1
ATOM 788 N N . PHE A 1 96 ? -0.997 -5.707 -8.950 1.00 97.06 96 PHE A N 1
ATOM 789 C CA . PHE A 1 96 ? -1.181 -4.428 -9.621 1.00 97.06 96 PHE A CA 1
ATOM 790 C C . PHE A 1 96 ? -0.189 -4.244 -10.782 1.00 97.06 96 PHE A C 1
ATOM 792 O O . PHE A 1 96 ? -0.608 -3.850 -11.870 1.00 97.06 96 PHE A O 1
ATOM 799 N N . VAL A 1 97 ? 1.099 -4.557 -10.583 1.00 97.88 97 VAL A N 1
ATOM 800 C CA . VAL A 1 97 ? 2.120 -4.475 -11.646 1.00 97.88 97 VAL A CA 1
ATOM 801 C C . VAL A 1 97 ? 1.820 -5.456 -12.772 1.00 97.88 97 VAL A C 1
ATOM 803 O O . VAL A 1 97 ? 1.893 -5.074 -13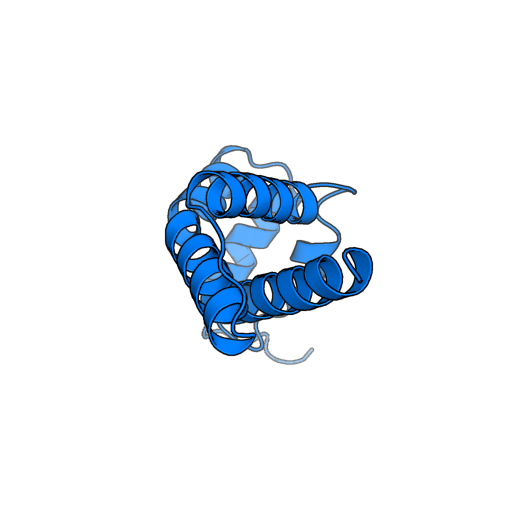.936 1.00 97.88 97 VAL A O 1
ATOM 806 N N . ILE A 1 98 ? 1.427 -6.691 -12.454 1.00 97.00 98 ILE A N 1
ATOM 807 C CA . ILE A 1 98 ? 1.039 -7.685 -13.467 1.00 97.00 98 ILE A CA 1
ATOM 808 C C . ILE A 1 98 ? -0.103 -7.148 -14.339 1.00 97.00 98 ILE A C 1
ATOM 810 O O . ILE A 1 98 ? -0.021 -7.202 -15.567 1.00 97.00 98 ILE A O 1
ATOM 814 N N . ASP A 1 99 ? -1.147 -6.591 -13.725 1.00 96.94 99 ASP A N 1
ATOM 815 C CA . ASP A 1 99 ? -2.283 -6.020 -14.453 1.00 96.94 99 ASP A CA 1
ATOM 816 C C . ASP A 1 99 ? -1.887 -4.783 -15.269 1.00 96.94 99 ASP A C 1
ATOM 818 O O . ASP A 1 99 ? -2.356 -4.605 -16.394 1.00 96.94 99 ASP A O 1
ATOM 822 N N . TYR A 1 100 ? -1.009 -3.936 -14.731 1.00 96.69 100 TYR A N 1
ATOM 823 C CA . TYR A 1 100 ? -0.462 -2.781 -15.440 1.00 96.69 100 TYR A CA 1
ATOM 824 C C . TYR A 1 100 ? 0.319 -3.203 -16.693 1.00 96.69 100 TYR A C 1
ATOM 826 O O . TYR A 1 100 ? 0.073 -2.683 -17.780 1.00 96.69 100 TYR A O 1
ATOM 834 N N . LEU A 1 101 ? 1.212 -4.188 -16.563 1.00 95.75 101 LEU A N 1
ATOM 835 C CA . LEU A 1 101 ? 2.012 -4.712 -17.670 1.00 95.75 101 LEU A CA 1
ATOM 836 C C . LEU A 1 101 ? 1.150 -5.407 -18.729 1.00 95.75 101 LEU A C 1
ATOM 838 O O . LEU A 1 101 ? 1.434 -5.280 -19.916 1.00 95.75 101 LEU A O 1
ATOM 842 N N . ARG A 1 102 ? 0.080 -6.105 -18.322 1.00 95.44 102 ARG A N 1
ATOM 843 C CA . ARG A 1 102 ? -0.884 -6.724 -19.249 1.00 95.44 102 ARG A CA 1
ATOM 844 C C . ARG A 1 102 ? -1.605 -5.702 -20.122 1.00 95.44 102 ARG A C 1
ATOM 846 O O . ARG A 1 102 ? -1.853 -5.996 -21.279 1.00 95.44 102 ARG A O 1
ATOM 853 N N . LYS A 1 103 ? -1.932 -4.524 -19.583 1.00 94.06 103 LYS A N 1
ATOM 854 C CA . LYS A 1 103 ? -2.620 -3.450 -20.323 1.00 94.06 103 LYS A CA 1
ATOM 855 C C . LYS A 1 103 ? -1.714 -2.670 -21.278 1.00 94.06 103 LYS A C 1
ATOM 857 O O . LYS A 1 103 ? -2.227 -1.937 -22.113 1.00 94.06 103 LYS A O 1
ATOM 862 N N . LYS A 1 104 ? -0.393 -2.765 -21.107 1.00 83.69 104 LYS A N 1
ATOM 863 C CA . LYS A 1 104 ? 0.607 -2.085 -21.945 1.00 83.69 104 LYS A CA 1
ATOM 864 C C . LYS A 1 104 ? 1.091 -2.917 -23.140 1.00 83.69 104 LYS A C 1
ATOM 866 O O . LYS A 1 104 ? 1.901 -2.414 -23.912 1.00 83.69 104 LYS A O 1
ATOM 871 N N . ARG A 1 105 ? 0.653 -4.171 -23.250 1.00 61.06 105 ARG A N 1
ATOM 872 C CA . ARG A 1 105 ? 0.889 -5.047 -24.405 1.00 61.06 105 ARG A CA 1
ATOM 873 C C . ARG A 1 105 ? -0.283 -4.943 -25.365 1.00 61.06 105 ARG A C 1
ATOM 875 O O . ARG A 1 105 ? -0.013 -5.015 -26.578 1.00 61.06 105 ARG A O 1
#